Protein AF-A0A813H443-F1 (afdb_monomer)

Sequence (114 aa):
ELGDEVLGQIERVCLGMLTREYAEAYQAYLSLAIGNRLWHVEVPTLMEGGMGGLSGQDRGAMWKQARCAQRLNNVKGKNVMDDDEVRSHVVSLRRLLTVAQVMRPNQDPSKNSG

Structure (mmCIF, N/CA/C/O backbone):
data_AF-A0A813H443-F1
#
_entry.id   AF-A0A813H443-F1
#
loop_
_atom_site.group_PDB
_atom_site.id
_atom_site.type_symbol
_atom_site.label_atom_id
_atom_site.label_alt_id
_atom_site.label_comp_id
_atom_site.label_asym_id
_atom_site.label_entity_id
_atom_site.label_seq_id
_atom_site.pdbx_PDB_ins_code
_atom_site.Cartn_x
_atom_site.Cartn_y
_atom_site.Cartn_z
_atom_site.occupancy
_atom_site.B_iso_or_equiv
_atom_site.auth_seq_id
_atom_site.auth_comp_id
_atom_site.auth_asym_id
_atom_site.auth_atom_id
_atom_site.pdbx_PDB_model_num
ATOM 1 N N . GLU A 1 1 ? 14.259 -10.947 1.666 1.00 62.53 1 GLU A N 1
ATOM 2 C CA . GLU A 1 1 ? 13.846 -10.010 2.732 1.00 62.53 1 GLU A CA 1
ATOM 3 C C . GLU A 1 1 ? 13.078 -8.862 2.087 1.00 62.53 1 GLU A C 1
ATOM 5 O O . GLU A 1 1 ? 13.399 -8.522 0.950 1.00 62.53 1 GLU A O 1
ATOM 10 N N . LEU A 1 2 ? 12.018 -8.350 2.724 1.00 72.06 2 LEU A N 1
ATOM 11 C CA . LEU A 1 2 ? 11.249 -7.222 2.179 1.00 72.06 2 LEU A CA 1
ATOM 12 C C . LEU A 1 2 ? 12.027 -5.918 2.403 1.00 72.06 2 LEU A C 1
ATOM 14 O O . LEU A 1 2 ? 12.633 -5.751 3.455 1.00 72.06 2 LEU A O 1
ATOM 18 N N . GLY A 1 3 ? 12.004 -5.004 1.430 1.00 81.75 3 GLY A N 1
ATOM 19 C CA . GLY A 1 3 ? 12.631 -3.688 1.587 1.00 81.75 3 GLY A CA 1
ATOM 20 C C . GLY A 1 3 ? 11.896 -2.810 2.605 1.00 81.75 3 GLY A C 1
ATOM 21 O O . GLY A 1 3 ? 10.676 -2.916 2.746 1.00 81.75 3 GLY A O 1
ATOM 22 N N . ASP A 1 4 ? 12.626 -1.910 3.266 1.00 86.19 4 ASP A N 1
ATOM 23 C CA . ASP A 1 4 ? 12.105 -1.056 4.346 1.00 86.19 4 ASP A CA 1
ATOM 24 C C . ASP A 1 4 ? 10.885 -0.221 3.933 1.00 86.19 4 ASP A C 1
ATOM 26 O O . ASP A 1 4 ? 9.942 -0.064 4.705 1.00 86.19 4 ASP A O 1
ATOM 30 N N . GLU A 1 5 ? 10.852 0.267 2.689 1.00 84.44 5 GLU A N 1
ATOM 31 C CA . GLU A 1 5 ? 9.705 1.014 2.159 1.00 84.44 5 GLU A CA 1
ATOM 32 C C . GLU A 1 5 ? 8.440 0.146 2.102 1.00 84.44 5 GLU A C 1
ATOM 34 O O . GLU A 1 5 ? 7.361 0.575 2.510 1.00 84.44 5 GLU A O 1
ATOM 39 N N . VAL A 1 6 ? 8.575 -1.100 1.642 1.00 86.31 6 VAL A N 1
ATOM 40 C CA . VAL A 1 6 ? 7.465 -2.053 1.546 1.00 86.31 6 VAL A CA 1
ATOM 41 C C . VAL A 1 6 ? 6.956 -2.417 2.939 1.00 86.31 6 VAL A C 1
ATOM 43 O O . VAL A 1 6 ? 5.746 -2.419 3.169 1.00 86.31 6 VAL A O 1
ATOM 46 N N . LEU A 1 7 ? 7.871 -2.678 3.876 1.00 90.25 7 LEU A N 1
ATOM 47 C CA . LEU A 1 7 ? 7.528 -2.950 5.271 1.00 90.25 7 LEU A CA 1
ATOM 48 C C . LEU A 1 7 ? 6.798 -1.767 5.913 1.00 90.25 7 LEU A C 1
ATOM 50 O O . LEU A 1 7 ? 5.753 -1.971 6.527 1.00 90.25 7 LEU A O 1
ATOM 54 N N . GLY A 1 8 ? 7.276 -0.539 5.698 1.00 91.75 8 GLY A N 1
ATOM 55 C CA . GLY A 1 8 ? 6.629 0.668 6.210 1.00 91.75 8 GLY A CA 1
ATOM 56 C C . GLY A 1 8 ? 5.210 0.871 5.668 1.00 91.75 8 GLY A C 1
ATOM 57 O O . GLY A 1 8 ? 4.319 1.292 6.406 1.00 91.75 8 GLY A O 1
ATOM 58 N N . GLN A 1 9 ? 4.949 0.529 4.400 1.00 91.12 9 GLN A N 1
ATOM 59 C CA . GLN A 1 9 ? 3.583 0.579 3.861 1.00 91.12 9 GLN A CA 1
ATOM 60 C C . GLN A 1 9 ? 2.686 -0.504 4.465 1.00 91.12 9 GLN A C 1
ATOM 62 O O . GLN A 1 9 ? 1.545 -0.218 4.823 1.00 91.12 9 GLN A O 1
ATOM 67 N N . ILE A 1 10 ? 3.189 -1.733 4.622 1.00 93.06 10 ILE A N 1
ATOM 68 C CA . ILE A 1 10 ? 2.434 -2.821 5.264 1.00 93.06 10 ILE A CA 1
ATOM 69 C C . ILE A 1 10 ? 2.084 -2.447 6.709 1.00 93.06 10 ILE A C 1
ATOM 71 O O . ILE A 1 10 ? 0.942 -2.636 7.128 1.00 93.06 10 ILE A O 1
ATOM 75 N N . GLU A 1 11 ? 3.028 -1.871 7.451 1.00 95.19 11 GLU A N 1
ATOM 76 C CA . GLU A 1 11 ? 2.796 -1.375 8.807 1.00 95.19 11 GLU A CA 1
ATOM 77 C C . GLU A 1 11 ? 1.667 -0.338 8.837 1.00 95.19 11 GLU A C 1
ATOM 79 O O . GLU A 1 11 ? 0.729 -0.485 9.620 1.00 95.19 11 GLU A O 1
ATOM 84 N N . ARG A 1 12 ? 1.690 0.658 7.941 1.00 95.00 12 ARG A N 1
ATOM 85 C CA . ARG A 1 12 ? 0.622 1.668 7.838 1.00 95.00 12 ARG A CA 1
ATOM 86 C C . ARG A 1 12 ? -0.740 1.057 7.529 1.00 95.00 12 ARG A C 1
ATOM 88 O O . ARG A 1 12 ? -1.731 1.451 8.140 1.00 95.00 12 ARG A O 1
ATOM 95 N N . VAL A 1 13 ? -0.799 0.072 6.630 1.00 95.62 13 VAL A N 1
ATOM 96 C CA . VAL A 1 13 ? -2.042 -0.657 6.334 1.00 95.62 13 VAL A CA 1
ATOM 97 C C . VAL A 1 13 ? -2.563 -1.349 7.597 1.00 95.62 13 VAL A C 1
ATOM 99 O O . VAL A 1 13 ? -3.733 -1.202 7.949 1.00 95.62 13 VAL A O 1
ATOM 102 N N . CYS A 1 14 ? -1.696 -2.071 8.309 1.00 95.81 14 CYS A N 1
ATOM 103 C CA . CYS A 1 14 ? -2.046 -2.776 9.541 1.00 95.81 14 CYS A CA 1
ATOM 104 C C . CYS A 1 14 ? -2.502 -1.828 10.656 1.00 95.81 14 CYS A C 1
ATOM 106 O O . CYS A 1 14 ? -3.539 -2.072 11.276 1.00 95.81 14 CYS A O 1
ATOM 108 N N . LEU A 1 15 ? -1.772 -0.736 10.889 1.00 96.25 15 LEU A N 1
ATOM 109 C CA . LEU A 1 15 ? -2.121 0.269 11.892 1.00 96.25 15 LEU A CA 1
ATOM 110 C C . LEU A 1 15 ? -3.456 0.942 11.569 1.00 96.25 15 LEU A C 1
ATOM 112 O O . LEU A 1 15 ? -4.313 1.008 12.446 1.00 96.25 15 LEU A O 1
ATOM 116 N N . GLY A 1 16 ? -3.684 1.348 10.317 1.00 94.75 16 GLY A N 1
ATOM 117 C CA . GLY A 1 16 ? -4.956 1.947 9.905 1.00 94.75 16 GLY A CA 1
ATOM 118 C C . GLY A 1 16 ? -6.143 0.985 10.049 1.00 94.75 16 GLY A C 1
ATOM 119 O O . GLY A 1 16 ? -7.219 1.382 10.495 1.00 94.75 16 GLY A O 1
ATOM 120 N N . MET A 1 17 ? -5.954 -0.314 9.780 1.00 94.94 17 MET A N 1
ATOM 121 C CA . MET A 1 17 ? -6.984 -1.326 10.059 1.00 94.94 17 MET A CA 1
ATOM 122 C C . MET A 1 17 ? -7.278 -1.480 11.560 1.00 94.94 17 MET A C 1
ATOM 124 O O . MET A 1 17 ? -8.430 -1.721 11.930 1.00 94.94 17 MET A O 1
ATOM 128 N N . LEU A 1 18 ? -6.265 -1.356 12.427 1.00 95.00 18 LEU A N 1
ATOM 129 C CA . LEU A 1 18 ? -6.420 -1.440 13.885 1.00 95.00 18 LEU A CA 1
ATOM 130 C C . LEU A 1 18 ? -7.141 -0.215 14.460 1.00 95.00 18 LEU A C 1
ATOM 132 O O . LEU A 1 18 ? -8.018 -0.366 15.312 1.00 95.00 18 LEU A O 1
ATOM 136 N N . THR A 1 19 ? -6.804 0.983 13.978 1.00 95.19 19 THR A N 1
ATOM 137 C CA . THR A 1 19 ? -7.413 2.255 14.404 1.00 95.19 19 THR A CA 1
ATOM 138 C C . THR A 1 19 ? -8.748 2.548 13.720 1.00 95.19 19 THR A C 1
ATOM 140 O O . THR A 1 19 ? -9.437 3.488 14.110 1.00 95.19 19 THR A O 1
ATOM 143 N N . ARG A 1 20 ? -9.156 1.706 12.758 1.00 95.25 20 ARG A N 1
ATOM 144 C CA . ARG A 1 20 ? -10.357 1.859 11.915 1.00 95.25 20 ARG A CA 1
ATOM 145 C C . ARG A 1 20 ? -10.288 3.056 10.961 1.00 95.25 20 ARG A C 1
ATOM 147 O O . ARG A 1 20 ? -11.316 3.505 10.461 1.00 95.25 20 ARG A O 1
ATOM 154 N N . GLU A 1 21 ? -9.093 3.556 10.676 1.00 95.38 21 GLU A N 1
ATOM 155 C CA . GLU A 1 21 ? -8.829 4.553 9.634 1.00 95.38 21 GLU A CA 1
ATOM 156 C C . GLU A 1 21 ? -8.677 3.837 8.276 1.00 95.38 21 GLU A C 1
ATOM 158 O O . GLU A 1 21 ? -7.598 3.761 7.684 1.00 95.38 21 GLU A O 1
ATOM 163 N N . TYR A 1 22 ? -9.765 3.230 7.789 1.00 95.56 22 TYR A N 1
ATOM 164 C CA . TYR A 1 22 ? -9.738 2.372 6.599 1.00 95.56 22 TYR A CA 1
ATOM 165 C C . TYR A 1 22 ? -9.414 3.129 5.310 1.00 95.56 22 TYR A C 1
ATOM 167 O O . TYR A 1 22 ? -8.784 2.562 4.419 1.00 95.56 22 TYR A O 1
ATOM 175 N N . ALA A 1 23 ? -9.811 4.398 5.206 1.00 94.12 23 ALA A N 1
ATOM 176 C CA . ALA A 1 23 ? -9.450 5.259 4.085 1.00 94.12 23 ALA A CA 1
ATOM 177 C C . ALA A 1 23 ? -7.925 5.446 3.993 1.00 94.12 23 ALA A C 1
ATOM 179 O O . ALA A 1 23 ? -7.349 5.289 2.916 1.00 94.12 23 ALA A O 1
ATOM 180 N N . GLU A 1 24 ? -7.257 5.699 5.121 1.00 93.75 24 GLU A N 1
ATOM 181 C CA . GLU A 1 24 ? -5.798 5.831 5.186 1.00 93.75 24 GLU A CA 1
ATOM 182 C C . GLU A 1 24 ? -5.101 4.494 4.907 1.00 93.75 24 GLU A C 1
ATOM 184 O O . GLU A 1 24 ? -4.190 4.426 4.079 1.00 93.75 24 GLU A O 1
ATOM 189 N N . ALA A 1 25 ? -5.586 3.407 5.515 1.00 95.06 25 ALA A N 1
ATOM 190 C CA . ALA A 1 25 ? -5.079 2.064 5.245 1.00 95.06 25 ALA A CA 1
ATOM 191 C C . ALA A 1 25 ? -5.203 1.698 3.755 1.00 95.06 25 ALA A C 1
ATOM 193 O O . ALA A 1 25 ? -4.305 1.083 3.179 1.00 95.06 25 ALA A O 1
ATOM 194 N N . TYR A 1 26 ? -6.289 2.111 3.099 1.00 93.94 26 TYR A N 1
ATOM 195 C CA . TYR A 1 26 ? -6.475 1.892 1.670 1.00 93.94 26 TYR A CA 1
ATOM 196 C C . TYR A 1 26 ? -5.519 2.738 0.815 1.00 93.94 26 TYR A C 1
ATOM 198 O O . TYR A 1 26 ? -4.980 2.229 -0.165 1.00 93.94 26 TYR A O 1
ATOM 206 N N . GLN A 1 27 ? -5.238 3.986 1.198 1.00 92.06 27 GLN A N 1
ATOM 207 C CA . GLN A 1 27 ? -4.233 4.818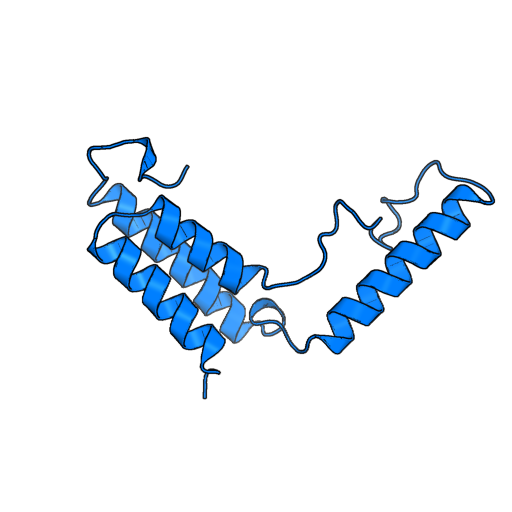 0.520 1.00 92.06 27 GLN A CA 1
ATOM 208 C C . GLN A 1 27 ? -2.816 4.237 0.638 1.00 92.0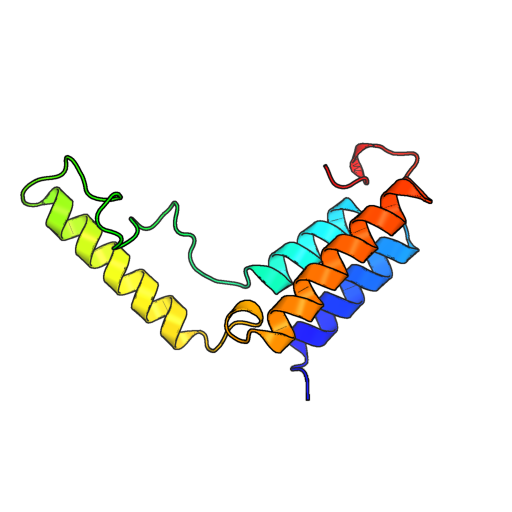6 27 GLN A C 1
ATOM 210 O O . GLN A 1 27 ? -2.076 4.204 -0.349 1.00 92.06 27 GLN A O 1
ATOM 215 N N . ALA A 1 28 ? -2.447 3.714 1.811 1.00 92.19 28 ALA A N 1
ATOM 216 C CA . ALA A 1 28 ? -1.181 3.005 1.997 1.00 92.19 28 ALA A CA 1
ATOM 217 C C . ALA A 1 28 ? -1.121 1.729 1.136 1.00 92.19 28 ALA A C 1
ATOM 219 O O . ALA A 1 28 ? -0.124 1.477 0.460 1.00 92.19 28 ALA A O 1
ATOM 220 N N . TYR A 1 29 ? -2.223 0.971 1.067 1.00 93.06 29 TYR A N 1
ATOM 221 C CA . TYR A 1 29 ? -2.339 -0.188 0.179 1.00 93.06 29 TYR A CA 1
ATOM 222 C C . TYR A 1 29 ? -2.167 0.189 -1.302 1.00 93.06 29 TYR A C 1
ATOM 224 O O . TYR A 1 29 ? -1.433 -0.485 -2.023 1.00 93.06 29 TYR A O 1
ATOM 232 N N . LEU A 1 30 ? -2.810 1.264 -1.769 1.00 89.94 30 LEU A N 1
ATOM 233 C CA . LEU A 1 30 ? -2.654 1.742 -3.146 1.00 89.94 30 LEU A CA 1
ATOM 234 C C . LEU A 1 30 ? -1.216 2.176 -3.427 1.00 89.94 30 LEU A C 1
ATOM 236 O O . LEU A 1 30 ? -0.675 1.845 -4.480 1.00 89.94 30 LEU A O 1
ATOM 240 N N . SER A 1 31 ? -0.582 2.856 -2.472 1.00 88.25 31 SER A N 1
ATOM 241 C CA . SER A 1 31 ? 0.827 3.243 -2.568 1.00 88.25 31 SER A CA 1
ATOM 242 C C . SER A 1 31 ? 1.739 2.019 -2.668 1.00 88.25 31 SER A C 1
ATOM 244 O O . SER A 1 31 ? 2.680 2.031 -3.451 1.00 88.25 31 SER A O 1
ATOM 246 N N . LEU A 1 32 ? 1.434 0.935 -1.950 1.00 87.88 32 LEU A N 1
ATOM 247 C CA . LEU A 1 32 ? 2.158 -0.333 -2.051 1.00 87.88 32 LEU A CA 1
ATOM 248 C C . LEU A 1 32 ? 1.936 -1.032 -3.404 1.00 87.88 32 LEU A C 1
ATOM 250 O O . LEU A 1 32 ? 2.890 -1.488 -4.030 1.00 87.88 32 LEU A O 1
ATOM 254 N N . ALA A 1 33 ? 0.682 -1.136 -3.848 1.00 85.38 33 ALA A N 1
ATOM 255 C CA . ALA A 1 33 ? 0.312 -1.883 -5.049 1.00 85.38 33 ALA A CA 1
ATOM 256 C C . ALA A 1 33 ? 0.728 -1.162 -6.341 1.00 85.38 33 ALA A C 1
ATOM 258 O O . ALA A 1 33 ? 1.214 -1.775 -7.286 1.00 85.38 33 ALA A O 1
ATOM 259 N N . ILE A 1 34 ? 0.541 0.153 -6.405 1.00 80.56 34 ILE A N 1
ATOM 260 C CA . ILE A 1 34 ? 0.852 0.950 -7.598 1.00 80.56 34 ILE A CA 1
ATOM 261 C C . ILE A 1 34 ? 2.296 1.454 -7.533 1.00 80.56 34 ILE A C 1
ATOM 263 O O . ILE A 1 34 ? 2.993 1.500 -8.554 1.00 80.56 34 ILE A O 1
ATOM 267 N N . GLY A 1 35 ? 2.780 1.783 -6.334 1.00 75.06 35 GLY A N 1
ATOM 268 C CA . GLY A 1 35 ? 4.057 2.460 -6.152 1.00 75.06 35 GLY A CA 1
ATOM 269 C C . GLY A 1 35 ? 4.051 3.851 -6.780 1.00 75.06 35 GLY A C 1
ATOM 270 O O . GLY A 1 35 ? 3.012 4.449 -7.054 1.00 75.06 35 GLY A O 1
ATOM 271 N N . ASN A 1 36 ? 5.246 4.349 -7.087 1.00 65.94 36 ASN A N 1
ATOM 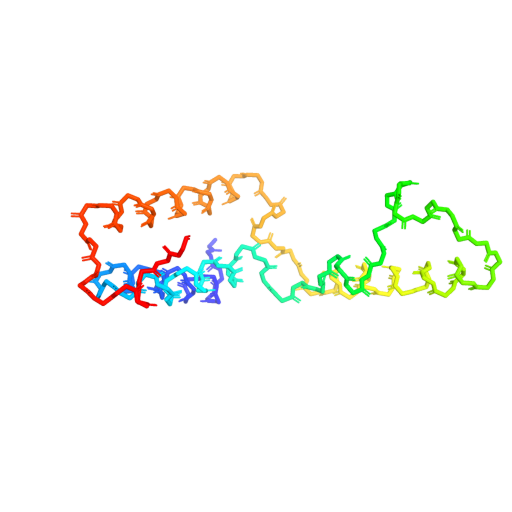272 C CA . ASN A 1 36 ? 5.448 5.627 -7.771 1.00 65.94 36 ASN A CA 1
ATOM 273 C C . ASN A 1 36 ? 5.519 5.472 -9.309 1.00 65.94 36 ASN A C 1
ATOM 275 O O . ASN A 1 36 ? 6.319 6.140 -9.985 1.00 65.94 36 ASN A O 1
ATOM 279 N N . ARG A 1 37 ? 4.754 4.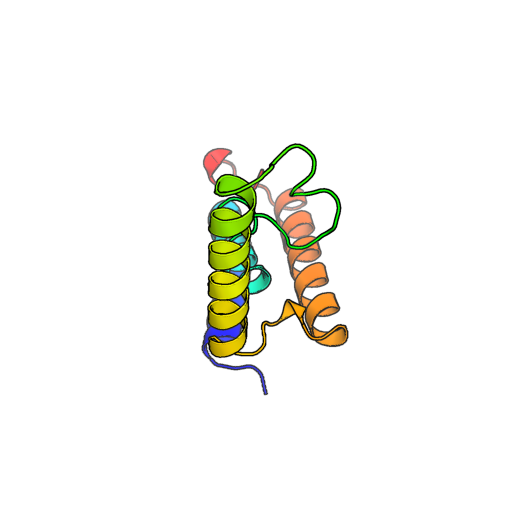517 -9.860 1.00 67.06 37 ARG A N 1
ATOM 280 C CA . ARG A 1 37 ? 4.665 4.285 -11.308 1.00 67.06 37 ARG A CA 1
ATOM 281 C C . ARG A 1 37 ? 3.885 5.422 -11.957 1.00 67.06 37 ARG A C 1
ATOM 283 O O . ARG A 1 37 ? 2.816 5.797 -11.490 1.00 67.06 37 ARG A O 1
ATOM 290 N N . LEU A 1 38 ? 4.419 5.946 -13.059 1.00 64.94 38 LEU A N 1
ATOM 291 C CA . LEU A 1 38 ? 3.680 6.875 -13.911 1.00 64.94 38 LEU A CA 1
ATOM 292 C C . LEU A 1 38 ? 2.450 6.149 -14.465 1.00 64.94 38 LEU A C 1
ATOM 294 O O . LEU A 1 38 ? 2.582 5.059 -15.032 1.00 64.94 38 LEU A O 1
ATOM 298 N N . TRP A 1 39 ? 1.274 6.739 -14.246 1.00 58.91 39 TRP A N 1
ATOM 299 C CA . TRP A 1 39 ? -0.020 6.158 -14.593 1.00 58.91 39 TRP A CA 1
ATOM 300 C C . TRP A 1 39 ? -0.206 6.021 -16.108 1.00 58.91 39 TRP A C 1
ATOM 302 O O . TRP A 1 39 ? 0.226 6.861 -16.893 1.00 58.91 39 TRP A O 1
ATOM 312 N N . HIS A 1 40 ? -0.967 5.000 -16.506 1.00 49.25 40 HIS A N 1
ATOM 313 C CA . HIS A 1 40 ? -1.423 4.779 -17.884 1.00 49.25 40 HIS A CA 1
ATOM 314 C C . HIS A 1 40 ? -2.395 5.855 -18.413 1.00 49.25 40 HIS A C 1
ATOM 316 O O . HIS A 1 40 ? -2.677 5.880 -19.603 1.00 49.25 40 HIS A O 1
ATOM 322 N N . VAL A 1 41 ? -2.941 6.725 -17.556 1.00 47.03 41 VAL A N 1
ATOM 323 C CA . VAL A 1 41 ? -3.884 7.781 -17.978 1.00 47.03 41 VAL A CA 1
ATOM 324 C C . VAL A 1 41 ? -3.150 8.987 -18.573 1.00 47.03 41 VAL A C 1
ATOM 326 O O . VAL A 1 41 ? -3.619 9.576 -19.539 1.00 47.03 41 VAL A O 1
ATOM 329 N N . GLU A 1 42 ? -1.965 9.318 -18.056 1.00 47.25 42 GLU A N 1
ATOM 330 C CA . GLU A 1 42 ? -1.116 10.400 -18.589 1.00 47.25 42 GLU A CA 1
ATOM 331 C C . GLU A 1 42 ? -0.258 9.939 -19.778 1.00 47.25 42 GLU A C 1
ATOM 333 O O . GLU A 1 42 ? 0.447 10.727 -20.408 1.00 47.25 42 GLU A O 1
ATOM 338 N N . VAL A 1 43 ? -0.290 8.637 -20.069 1.00 50.50 43 VAL A N 1
ATOM 339 C CA . VAL A 1 43 ? 0.625 7.970 -20.982 1.00 50.50 43 VAL A CA 1
ATOM 340 C C . VAL A 1 43 ? -0.157 6.947 -21.807 1.00 50.50 43 VAL A C 1
ATOM 342 O O . VAL A 1 43 ? -0.467 5.873 -21.290 1.00 50.50 43 VAL A O 1
ATOM 345 N N . PRO A 1 44 ? -0.422 7.216 -23.096 1.00 53.56 44 PRO A N 1
ATOM 346 C CA . PRO A 1 44 ? -1.089 6.271 -23.984 1.00 53.56 44 PRO A CA 1
ATOM 347 C C . PRO A 1 44 ? -0.404 4.908 -23.911 1.00 53.56 44 PRO A C 1
ATOM 349 O O . PRO A 1 44 ? 0.804 4.787 -24.139 1.00 53.56 44 PRO A O 1
ATOM 352 N N . THR A 1 45 ? -1.157 3.872 -23.547 1.00 54.12 45 THR A N 1
ATOM 353 C CA . THR A 1 45 ? -0.632 2.510 -23.522 1.00 54.12 45 THR A CA 1
ATOM 354 C C . THR A 1 45 ? -0.203 2.123 -24.933 1.00 54.12 45 THR A C 1
ATOM 356 O O . THR A 1 45 ? -0.941 2.296 -25.898 1.00 54.12 45 THR A O 1
ATOM 359 N N . LEU A 1 46 ? 0.996 1.550 -25.064 1.00 53.75 46 LEU A N 1
ATOM 360 C CA . LEU A 1 46 ? 1.490 0.977 -26.325 1.00 53.75 46 LEU A CA 1
ATOM 361 C C . LEU A 1 46 ? 0.668 -0.242 -26.795 1.00 53.75 46 LEU A C 1
ATOM 363 O O . LEU A 1 46 ? 1.017 -0.851 -27.802 1.00 53.75 46 LEU A O 1
ATOM 367 N N . MET A 1 47 ? -0.395 -0.621 -26.074 1.00 49.97 47 MET A N 1
ATOM 368 C CA . MET A 1 47 ? -1.334 -1.638 -26.528 1.00 49.97 47 MET A CA 1
ATOM 369 C C . MET A 1 47 ? -2.079 -1.125 -27.761 1.00 49.97 47 MET A C 1
ATOM 371 O O . MET A 1 47 ? -2.548 0.011 -27.786 1.00 49.97 47 MET A O 1
ATOM 375 N N . GLU A 1 48 ? -2.215 -1.989 -28.765 1.00 47.06 48 GLU A N 1
ATOM 376 C CA . GLU A 1 48 ? -2.791 -1.713 -30.091 1.00 47.06 48 GLU A CA 1
ATOM 377 C C . GLU A 1 48 ? -4.150 -0.985 -30.096 1.00 47.06 48 GLU A C 1
ATOM 379 O O . GLU A 1 48 ? -4.499 -0.377 -31.105 1.00 47.06 48 GLU A O 1
ATOM 384 N N . GLY A 1 49 ? -4.895 -0.974 -28.985 1.00 52.84 49 GLY A N 1
ATOM 385 C CA . GLY A 1 49 ? -6.167 -0.255 -28.852 1.00 52.84 49 GLY A CA 1
ATOM 386 C C . GLY A 1 49 ? -6.079 1.209 -28.391 1.00 52.84 49 GLY A C 1
ATOM 387 O O . GLY A 1 49 ? -7.013 1.963 -28.641 1.00 52.84 49 GLY A O 1
ATOM 388 N N . GLY A 1 50 ? -4.988 1.646 -27.747 1.00 53.06 50 GLY A N 1
ATOM 389 C CA . GLY A 1 50 ? -4.898 2.978 -27.114 1.00 53.06 50 GLY A CA 1
ATOM 390 C C . GLY A 1 50 ? -4.559 4.132 -28.067 1.00 53.06 50 GLY A C 1
ATOM 391 O O . GLY A 1 50 ? -4.740 5.296 -27.730 1.00 53.06 50 GLY A O 1
ATOM 392 N N . MET A 1 51 ? -4.072 3.807 -29.266 1.00 59.22 51 MET A N 1
ATOM 393 C CA . MET A 1 51 ? -3.660 4.766 -30.306 1.00 59.22 51 MET A CA 1
ATOM 394 C C . MET A 1 51 ? -4.554 4.690 -31.554 1.00 59.22 51 MET A C 1
ATOM 396 O O . MET A 1 51 ? -4.222 5.248 -32.605 1.00 59.22 51 MET A O 1
ATOM 400 N N . GLY A 1 52 ? -5.672 3.962 -31.455 1.00 56.91 52 GLY A N 1
ATOM 401 C CA . GLY A 1 52 ? -6.670 3.869 -32.512 1.00 56.91 52 GLY A CA 1
ATOM 402 C C . GLY A 1 52 ? -7.305 5.236 -32.761 1.00 56.91 52 GLY A C 1
ATOM 403 O O . GLY A 1 52 ? -7.909 5.808 -31.862 1.00 56.91 52 GLY A O 1
ATOM 404 N N . GLY A 1 53 ? -7.147 5.771 -33.974 1.00 62.66 53 GLY A N 1
ATOM 405 C CA . GLY A 1 53 ? -7.724 7.058 -34.389 1.00 62.66 53 GLY A CA 1
ATOM 406 C C . GLY A 1 53 ? -6.734 8.221 -34.510 1.00 62.66 53 GLY A C 1
ATOM 407 O O . GLY A 1 53 ? -7.091 9.252 -35.071 1.00 62.66 53 GLY A O 1
ATOM 408 N N . LEU A 1 54 ? -5.483 8.061 -34.065 1.00 64.88 54 LEU A N 1
ATOM 409 C CA . LEU A 1 54 ? -4.447 9.094 -34.190 1.00 64.88 54 LEU A CA 1
ATOM 410 C C . LEU A 1 54 ? -3.558 8.849 -35.412 1.00 64.88 54 LEU A C 1
ATOM 412 O O . LEU A 1 54 ? -3.107 7.726 -35.663 1.00 64.88 54 LEU A O 1
ATOM 416 N N . SER A 1 55 ? -3.261 9.915 -36.156 1.00 68.81 55 SER A N 1
ATOM 417 C CA . SER A 1 55 ? -2.422 9.871 -37.358 1.00 68.81 55 SER A CA 1
ATOM 418 C C . SER A 1 55 ? -1.287 10.901 -37.288 1.00 68.81 55 SER A C 1
ATOM 420 O O . SER A 1 55 ? -1.343 11.856 -36.517 1.00 68.81 55 SER A O 1
ATOM 422 N N . GLY A 1 56 ? -0.217 10.683 -38.056 1.00 72.75 56 GLY A N 1
ATOM 423 C CA . GLY A 1 56 ? 0.856 11.667 -38.225 1.00 72.75 56 GLY A CA 1
ATOM 424 C C . GLY A 1 56 ? 1.579 12.077 -36.933 1.00 72.75 56 GLY A C 1
ATOM 425 O O . GLY A 1 56 ? 2.062 11.232 -36.174 1.00 72.75 56 GLY A O 1
ATOM 426 N N . GLN A 1 57 ? 1.710 13.391 -36.725 1.00 69.69 57 GLN A N 1
ATOM 427 C CA . GLN A 1 57 ? 2.500 13.981 -35.638 1.00 69.69 57 GLN A CA 1
ATOM 428 C C . GLN A 1 57 ? 1.956 13.636 -34.246 1.00 69.69 57 GLN A C 1
ATOM 430 O O . GLN A 1 57 ? 2.756 13.370 -33.348 1.00 69.69 57 GLN A O 1
ATOM 435 N N . ASP A 1 58 ? 0.636 13.539 -34.088 1.00 70.44 58 ASP A N 1
ATOM 436 C CA . ASP A 1 58 ? -0.002 13.256 -32.796 1.00 70.44 58 ASP A CA 1
A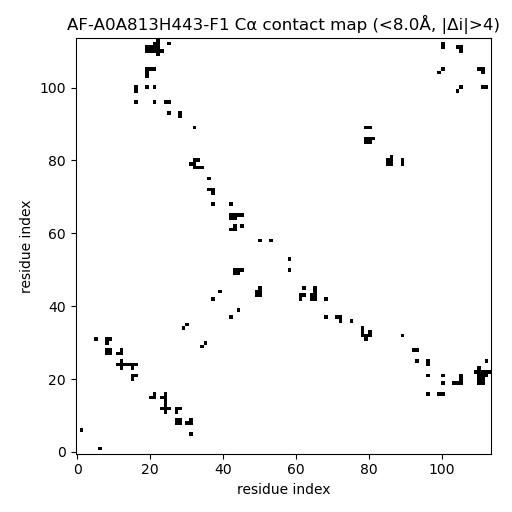TOM 437 C C . ASP A 1 58 ? 0.311 11.838 -32.316 1.00 70.44 58 ASP A C 1
ATOM 439 O O . ASP A 1 58 ? 0.709 11.623 -31.168 1.00 70.44 58 ASP A O 1
ATOM 443 N N . ARG A 1 59 ? 0.273 10.867 -33.239 1.00 72.06 59 ARG A N 1
ATOM 444 C CA . ARG A 1 59 ? 0.722 9.494 -32.972 1.00 72.06 59 ARG A CA 1
ATOM 445 C C . ARG A 1 59 ? 2.212 9.462 -32.613 1.00 72.06 59 ARG A C 1
ATOM 447 O O . ARG A 1 59 ? 2.620 8.732 -31.714 1.00 72.06 59 ARG A O 1
ATOM 454 N N . GLY A 1 60 ? 3.039 10.264 -33.285 1.00 70.94 60 GLY A N 1
ATOM 455 C CA . GLY A 1 60 ? 4.472 10.360 -32.996 1.00 70.94 60 GLY A CA 1
ATOM 456 C C . GLY A 1 60 ? 4.784 10.952 -31.615 1.00 70.94 60 GLY A C 1
ATOM 457 O O . GLY A 1 60 ? 5.671 10.452 -30.919 1.00 70.94 60 GLY A O 1
ATOM 458 N N . ALA A 1 61 ? 4.062 11.997 -31.206 1.00 71.88 61 ALA A N 1
ATOM 459 C CA . ALA A 1 61 ? 4.214 12.637 -29.901 1.00 71.88 61 ALA A CA 1
ATOM 460 C C . ALA A 1 61 ? 3.790 11.698 -28.762 1.00 71.88 61 ALA A C 1
ATOM 462 O O . ALA A 1 61 ? 4.562 11.478 -27.824 1.00 71.88 61 ALA A O 1
ATOM 463 N N . MET A 1 62 ? 2.629 11.056 -28.903 1.00 72.12 62 MET A N 1
ATOM 464 C CA . MET A 1 62 ? 2.132 10.076 -27.939 1.00 72.12 62 MET A CA 1
ATOM 465 C C . MET A 1 62 ? 3.049 8.856 -27.809 1.00 72.12 62 MET A C 1
ATOM 467 O O . MET A 1 62 ? 3.342 8.412 -26.699 1.00 72.12 62 MET A O 1
ATOM 471 N N . TRP A 1 63 ? 3.595 8.350 -28.919 1.00 72.50 63 TRP A N 1
ATOM 472 C CA . TRP A 1 63 ? 4.542 7.232 -28.877 1.00 72.50 63 TRP A CA 1
ATOM 473 C C . TRP A 1 63 ? 5.827 7.577 -28.107 1.00 72.50 63 TRP A C 1
ATOM 475 O O . TRP A 1 63 ? 6.352 6.753 -27.353 1.00 72.50 63 TRP A O 1
ATOM 485 N N . LYS A 1 64 ? 6.330 8.811 -28.248 1.00 74.88 64 LYS A N 1
ATOM 486 C CA . LYS A 1 64 ? 7.498 9.291 -27.490 1.00 74.88 64 LYS A CA 1
ATOM 487 C C . LYS A 1 64 ? 7.203 9.391 -25.993 1.00 74.88 64 LYS A C 1
ATOM 489 O O . LYS A 1 64 ? 8.044 8.972 -25.197 1.00 74.88 64 LYS A O 1
ATOM 494 N N . GLN A 1 65 ? 6.029 9.897 -25.616 1.00 74.50 65 GLN A N 1
ATOM 495 C CA . GLN A 1 65 ? 5.590 9.966 -24.217 1.00 74.50 65 GLN A CA 1
ATOM 496 C C . GLN A 1 65 ? 5.484 8.566 -23.602 1.00 74.50 65 GLN A C 1
ATOM 498 O O . GLN A 1 65 ? 6.078 8.313 -22.553 1.00 74.50 65 GLN A O 1
ATOM 503 N N . ALA A 1 66 ? 4.851 7.626 -24.311 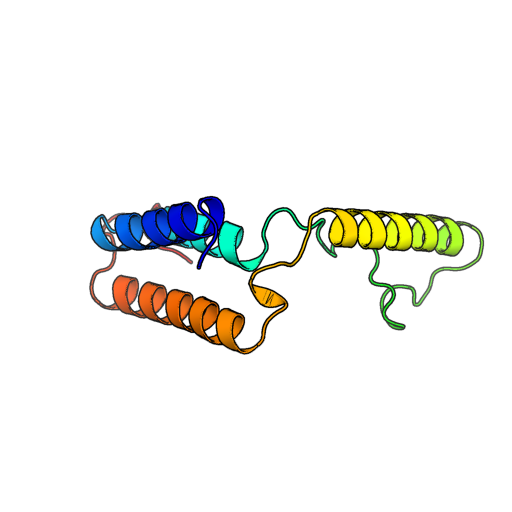1.00 72.62 66 ALA A N 1
ATOM 504 C CA . ALA A 1 66 ? 4.736 6.229 -23.898 1.00 72.62 66 ALA A CA 1
ATOM 505 C C . ALA A 1 66 ? 6.089 5.560 -23.657 1.00 72.62 66 ALA A C 1
ATOM 507 O O . ALA A 1 66 ? 6.325 4.936 -22.620 1.00 72.62 66 ALA A O 1
ATOM 508 N N . ARG A 1 67 ? 7.030 5.760 -24.582 1.00 74.62 67 ARG A N 1
ATOM 509 C CA . ARG A 1 67 ? 8.382 5.211 -24.465 1.00 74.62 67 ARG A CA 1
ATOM 510 C C . ARG A 1 67 ? 9.186 5.856 -23.333 1.00 74.62 67 ARG A C 1
ATOM 512 O O . ARG A 1 67 ? 9.995 5.176 -22.704 1.00 74.62 67 ARG A O 1
ATOM 519 N N . CYS A 1 68 ? 8.981 7.147 -23.070 1.00 74.44 68 CYS A N 1
ATOM 520 C CA . CYS A 1 68 ? 9.610 7.850 -21.953 1.00 74.44 68 CYS A CA 1
ATOM 521 C C . CYS A 1 68 ? 9.115 7.299 -20.610 1.00 74.44 68 CYS A C 1
ATOM 523 O O . CYS A 1 68 ? 9.923 6.899 -19.777 1.00 74.44 68 CYS A O 1
ATOM 525 N N . ALA A 1 69 ? 7.800 7.178 -20.441 1.00 72.38 69 ALA A N 1
ATOM 526 C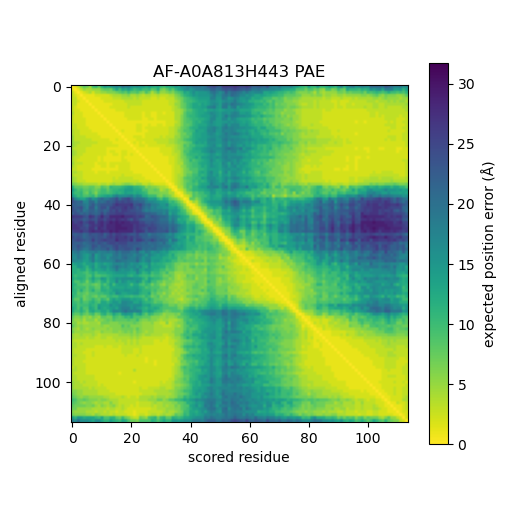 CA . ALA A 1 69 ? 7.199 6.625 -19.234 1.00 72.38 69 ALA A CA 1
ATOM 527 C C . ALA A 1 69 ? 7.600 5.165 -18.990 1.00 72.38 69 ALA A C 1
ATOM 529 O O . ALA A 1 69 ? 7.943 4.807 -17.867 1.00 72.38 69 ALA A O 1
ATOM 530 N N . GLN A 1 70 ? 7.648 4.334 -20.040 1.00 72.25 70 GLN A N 1
ATOM 531 C CA . GLN A 1 70 ? 8.142 2.959 -19.932 1.00 72.25 70 GLN A CA 1
ATOM 532 C C . GLN A 1 70 ? 9.598 2.922 -19.447 1.00 72.25 70 GLN A C 1
ATOM 534 O O . GLN A 1 70 ? 9.933 2.144 -18.557 1.00 72.25 70 GLN A O 1
ATOM 539 N N . ARG A 1 71 ? 10.467 3.787 -19.988 1.00 74.94 71 ARG A N 1
ATOM 540 C CA . ARG A 1 71 ? 11.857 3.904 -19.518 1.00 74.94 71 ARG A CA 1
ATOM 541 C C . ARG A 1 71 ? 11.924 4.351 -18.062 1.00 74.94 71 ARG A C 1
ATOM 543 O O . ARG A 1 71 ? 12.641 3.730 -17.289 1.00 74.94 71 ARG A O 1
ATOM 550 N N . LEU A 1 72 ? 11.176 5.384 -17.683 1.00 72.75 72 LEU A N 1
ATOM 551 C CA . LEU A 1 72 ? 11.156 5.900 -16.313 1.00 72.75 72 LEU A CA 1
ATOM 552 C C . LEU A 1 72 ? 10.662 4.843 -15.318 1.00 72.75 72 LEU A C 1
ATOM 554 O O . LEU A 1 72 ? 11.280 4.656 -14.274 1.00 72.75 72 LEU A O 1
ATOM 558 N N . ASN A 1 73 ? 9.608 4.103 -15.662 1.00 74.06 73 ASN A N 1
ATOM 559 C CA . ASN A 1 73 ? 9.089 3.021 -14.828 1.00 74.06 73 ASN A CA 1
ATOM 560 C C . ASN A 1 73 ? 10.078 1.846 -14.721 1.00 74.06 73 ASN A C 1
ATOM 562 O O . ASN A 1 73 ? 10.200 1.276 -13.643 1.00 74.06 73 ASN A O 1
ATOM 566 N N . ASN A 1 74 ? 10.830 1.529 -15.781 1.00 71.50 74 ASN A N 1
ATOM 567 C CA . ASN A 1 74 ? 11.870 0.493 -15.737 1.00 71.50 74 ASN A CA 1
ATOM 568 C C . ASN A 1 74 ? 13.097 0.906 -14.903 1.00 71.50 74 ASN A C 1
ATOM 570 O O . ASN A 1 74 ? 13.735 0.054 -14.292 1.00 71.50 74 ASN A O 1
ATOM 574 N N . VAL A 1 75 ? 13.442 2.200 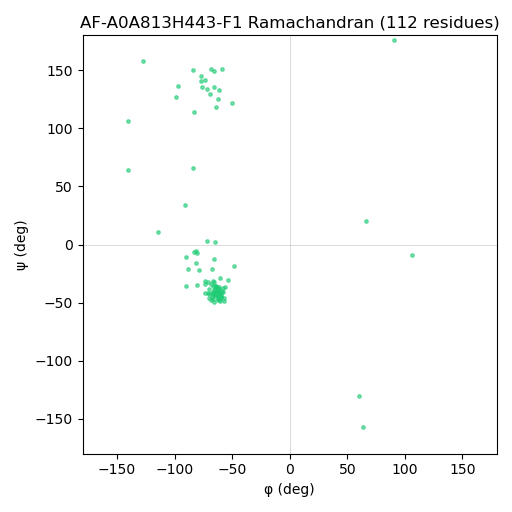-14.872 1.00 71.38 75 VAL A N 1
ATOM 575 C CA . VAL A 1 75 ? 14.567 2.725 -14.072 1.00 71.38 75 VAL A CA 1
ATOM 576 C C . VAL A 1 75 ? 14.236 2.754 -12.577 1.00 71.38 75 VAL A C 1
ATOM 578 O O . VAL A 1 75 ? 15.126 2.560 -11.756 1.00 71.38 75 VAL A O 1
ATOM 581 N N . LYS A 1 76 ? 12.964 2.950 -12.210 1.00 66.31 76 LYS A N 1
ATOM 582 C CA . LYS A 1 76 ? 12.508 3.016 -10.809 1.00 66.31 76 LYS A CA 1
ATOM 583 C C . LYS A 1 76 ? 12.507 1.665 -10.063 1.00 66.31 76 LYS A C 1
ATOM 585 O O . LYS A 1 76 ? 12.134 1.634 -8.896 1.00 66.31 76 LYS A O 1
ATOM 590 N N . GLY A 1 77 ? 12.962 0.578 -10.689 1.00 66.06 77 GLY A N 1
ATOM 591 C CA . GLY A 1 77 ? 13.108 -0.736 -10.056 1.00 66.06 77 GLY A CA 1
ATOM 592 C C . GLY A 1 77 ? 11.873 -1.638 -10.171 1.00 66.06 77 GLY A C 1
ATOM 593 O O . GLY A 1 77 ? 10.842 -1.258 -10.728 1.00 66.06 77 GLY A O 1
ATOM 594 N N . LYS A 1 78 ? 12.008 -2.876 -9.674 1.00 67.75 78 LYS A N 1
ATOM 595 C CA . LYS A 1 78 ? 10.935 -3.883 -9.678 1.00 67.75 78 LYS A CA 1
ATOM 596 C C . LYS A 1 78 ? 9.829 -3.476 -8.706 1.00 67.75 78 LYS A C 1
ATOM 598 O O . LYS A 1 78 ? 10.103 -3.185 -7.546 1.00 67.75 78 LYS A O 1
ATOM 603 N N . ASN A 1 79 ? 8.586 -3.482 -9.173 1.00 76.06 79 ASN A N 1
ATOM 604 C CA . ASN A 1 79 ? 7.417 -3.270 -8.328 1.00 76.06 79 ASN A CA 1
ATOM 605 C C . ASN A 1 79 ? 7.012 -4.595 -7.670 1.00 76.06 79 ASN A C 1
ATOM 607 O O . ASN A 1 79 ? 7.186 -5.667 -8.245 1.00 76.06 79 ASN A O 1
ATOM 611 N N . VAL A 1 80 ? 6.421 -4.506 -6.482 1.00 74.75 80 VAL A N 1
ATOM 612 C CA . VAL A 1 80 ? 5.858 -5.628 -5.715 1.00 74.75 80 VAL A CA 1
ATOM 613 C C . VAL A 1 80 ? 4.857 -6.455 -6.545 1.00 74.75 80 VAL A C 1
ATOM 615 O O . VAL A 1 80 ? 4.754 -7.664 -6.379 1.00 74.75 80 VAL A O 1
ATOM 618 N N . MET A 1 81 ? 4.163 -5.819 -7.489 1.00 78.81 81 MET A N 1
ATOM 619 C CA . MET A 1 81 ? 3.215 -6.444 -8.411 1.00 78.81 81 MET A CA 1
ATOM 620 C C . MET A 1 81 ? 3.869 -7.133 -9.618 1.00 78.81 81 MET A C 1
ATOM 622 O O . MET A 1 81 ? 3.149 -7.776 -10.380 1.00 78.81 81 MET A O 1
ATOM 626 N N . ASP A 1 82 ? 5.181 -7.010 -9.837 1.00 77.19 82 ASP A N 1
ATOM 627 C CA . ASP A 1 82 ? 5.869 -7.687 -10.949 1.00 77.19 82 ASP A CA 1
ATOM 628 C C . ASP A 1 82 ? 6.139 -9.169 -10.647 1.00 77.19 82 ASP A C 1
ATOM 630 O O . ASP A 1 82 ? 6.297 -9.958 -11.574 1.00 77.19 82 ASP A O 1
ATOM 634 N N . ASP A 1 83 ? 6.162 -9.548 -9.368 1.00 82.06 83 ASP A N 1
ATOM 635 C CA . ASP A 1 83 ? 6.344 -10.923 -8.903 1.00 82.06 83 ASP A CA 1
ATOM 636 C C . ASP A 1 83 ? 4.983 -11.548 -8.557 1.00 82.06 83 ASP A C 1
ATOM 638 O O . ASP A 1 83 ? 4.200 -10.972 -7.801 1.00 82.06 83 ASP A O 1
ATOM 642 N N . ASP A 1 84 ? 4.678 -12.713 -9.130 1.00 80.75 84 ASP A N 1
ATOM 643 C CA . ASP A 1 84 ? 3.379 -13.380 -8.985 1.00 80.75 84 ASP A CA 1
ATOM 644 C C . ASP A 1 84 ? 3.091 -13.830 -7.545 1.00 80.75 84 ASP A C 1
ATOM 646 O O . ASP A 1 84 ? 1.952 -13.709 -7.075 1.00 80.75 84 ASP A O 1
ATOM 650 N N . GLU A 1 85 ? 4.108 -14.316 -6.831 1.00 84.94 85 GLU A N 1
ATOM 651 C CA . GLU A 1 85 ? 3.969 -14.790 -5.453 1.00 84.94 85 GLU A CA 1
ATOM 652 C C . GLU A 1 85 ? 3.712 -13.601 -4.522 1.00 84.94 85 GLU A C 1
ATOM 654 O O . GLU A 1 85 ? 2.751 -13.584 -3.744 1.00 84.94 85 GLU A O 1
ATOM 659 N N . VAL A 1 86 ? 4.495 -12.535 -4.689 1.00 85.31 86 VAL A N 1
ATOM 660 C CA . VAL A 1 86 ? 4.348 -11.306 -3.904 1.00 85.31 86 VAL A CA 1
ATOM 661 C C . VAL A 1 86 ? 3.021 -10.604 -4.212 1.00 85.31 86 VAL A C 1
ATOM 663 O O . VAL A 1 86 ? 2.326 -10.152 -3.295 1.00 85.31 86 VAL A O 1
ATOM 666 N N . ARG A 1 87 ? 2.591 -10.583 -5.479 1.00 86.12 87 ARG A N 1
ATOM 667 C CA . ARG A 1 87 ? 1.287 -10.043 -5.889 1.00 86.12 87 ARG A CA 1
ATOM 668 C C . ARG A 1 87 ? 0.133 -10.746 -5.178 1.00 86.12 87 ARG A C 1
ATOM 670 O O . ARG A 1 87 ? -0.808 -10.081 -4.744 1.00 86.12 87 ARG A O 1
ATOM 677 N N . SER A 1 88 ? 0.200 -12.069 -5.022 1.00 89.50 88 SER A N 1
ATOM 678 C CA . SER A 1 88 ? -0.816 -12.840 -4.293 1.00 89.50 88 SER A CA 1
ATOM 679 C C . SER A 1 88 ? -0.961 -12.371 -2.839 1.00 89.50 88 SER A C 1
ATOM 681 O O . SER A 1 88 ? -2.080 -12.208 -2.332 1.00 89.50 88 SER A O 1
ATOM 683 N N . HIS A 1 89 ? 0.157 -12.061 -2.177 1.00 90.88 89 HIS A N 1
ATOM 684 C CA . HIS A 1 89 ? 0.152 -11.509 -0.822 1.00 90.88 89 HIS A CA 1
ATOM 685 C C . HIS A 1 89 ? -0.446 -10.099 -0.761 1.00 90.88 89 HIS A C 1
ATOM 687 O O . HIS A 1 89 ? -1.278 -9.832 0.108 1.00 90.88 89 HIS A O 1
ATOM 693 N N . VAL A 1 90 ? -0.113 -9.217 -1.709 1.00 90.19 90 VAL A N 1
ATOM 694 C CA . VAL A 1 90 ? -0.705 -7.867 -1.794 1.00 90.19 90 VAL A CA 1
ATOM 695 C C . VAL A 1 90 ? -2.220 -7.942 -2.002 1.00 90.19 90 VAL A C 1
ATOM 697 O O . VAL A 1 90 ? -2.983 -7.281 -1.299 1.00 90.19 90 VAL A O 1
ATOM 700 N N . VAL A 1 91 ? -2.695 -8.809 -2.899 1.00 91.12 91 VAL A N 1
ATOM 701 C CA . VAL A 1 91 ? -4.138 -9.026 -3.107 1.00 91.12 91 VAL A CA 1
ATOM 702 C C . VAL A 1 91 ? -4.809 -9.554 -1.836 1.00 91.12 91 VAL A C 1
ATOM 704 O O . VAL A 1 91 ? -5.915 -9.130 -1.488 1.00 91.12 91 VAL A O 1
ATOM 707 N N . SER A 1 92 ? -4.141 -10.452 -1.111 1.00 94.62 92 SER A N 1
ATOM 708 C CA . SER A 1 92 ? -4.634 -10.968 0.170 1.00 94.62 92 SER A CA 1
ATOM 709 C C . SER A 1 92 ? -4.734 -9.866 1.231 1.00 94.62 92 SER A C 1
ATOM 711 O O . SER A 1 92 ? -5.712 -9.832 1.977 1.00 94.62 92 SER A O 1
ATOM 713 N N . LEU A 1 93 ? -3.803 -8.906 1.243 1.00 94.12 93 LEU A N 1
ATOM 714 C CA . LEU A 1 93 ? -3.849 -7.739 2.128 1.00 94.12 93 LEU A CA 1
ATOM 715 C C . LEU A 1 93 ? -5.098 -6.876 1.878 1.00 94.12 93 LEU A C 1
ATOM 717 O O . LEU A 1 93 ? -5.771 -6.483 2.831 1.00 94.12 93 LEU A O 1
ATOM 721 N N . ARG A 1 94 ? -5.485 -6.650 0.612 1.00 94.38 94 ARG A N 1
ATOM 722 C CA . ARG A 1 94 ? -6.747 -5.949 0.290 1.00 94.38 94 ARG A CA 1
ATOM 723 C C . ARG A 1 94 ? -7.963 -6.698 0.818 1.00 94.38 94 ARG A C 1
ATOM 725 O O . ARG A 1 94 ? -8.865 -6.067 1.364 1.00 94.38 94 ARG A O 1
ATOM 732 N N . ARG A 1 95 ? -7.989 -8.027 0.683 1.00 95.06 95 ARG A N 1
ATOM 733 C CA . ARG A 1 95 ? -9.091 -8.856 1.202 1.00 95.06 95 ARG A CA 1
ATOM 734 C C . ARG A 1 95 ? -9.210 -8.730 2.719 1.00 95.06 95 ARG A C 1
ATOM 736 O O . ARG A 1 95 ? -10.319 -8.557 3.215 1.00 95.06 95 ARG A O 1
ATOM 743 N N . LEU A 1 96 ? -8.087 -8.758 3.442 1.00 95.50 96 LEU A N 1
ATOM 744 C CA . LEU A 1 96 ? -8.069 -8.547 4.892 1.00 95.50 96 LEU A CA 1
ATOM 745 C C . LEU 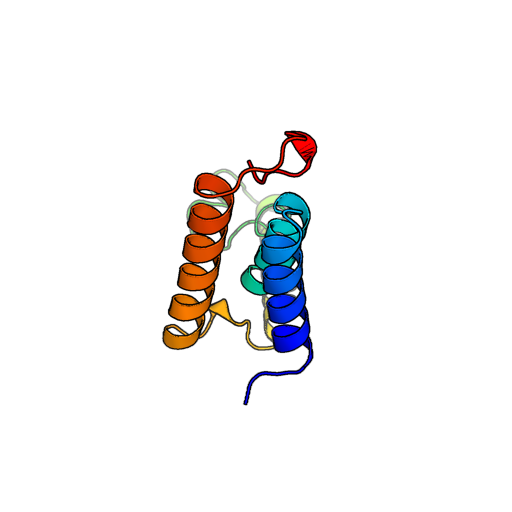A 1 96 ? -8.617 -7.170 5.275 1.00 95.50 96 LEU A C 1
ATOM 747 O O . LEU A 1 96 ? -9.430 -7.086 6.191 1.00 95.50 96 LEU A O 1
ATOM 751 N N . LEU A 1 97 ? -8.246 -6.117 4.542 1.00 94.81 97 LEU A N 1
ATOM 752 C CA . LEU A 1 97 ? -8.764 -4.768 4.770 1.00 94.81 97 LEU A CA 1
ATOM 753 C C . LEU A 1 97 ? -10.279 -4.684 4.560 1.00 94.81 97 LEU A C 1
ATOM 755 O O . LEU A 1 97 ? -10.986 -4.132 5.403 1.00 94.81 97 LEU A O 1
ATOM 759 N N . THR A 1 98 ? -10.795 -5.285 3.486 1.00 95.62 98 THR A N 1
ATOM 760 C CA . THR A 1 98 ? -12.242 -5.361 3.237 1.00 95.62 98 THR A CA 1
ATOM 761 C C . THR A 1 98 ? -12.963 -6.105 4.359 1.00 95.62 98 THR A C 1
ATOM 763 O O . THR A 1 98 ? -13.963 -5.612 4.877 1.00 95.62 98 THR A O 1
ATOM 766 N N . VAL A 1 99 ? -12.446 -7.263 4.782 1.00 96.06 99 VAL A N 1
ATOM 767 C CA . VAL A 1 99 ? -13.029 -8.039 5.887 1.00 96.06 99 VAL A CA 1
ATOM 768 C C . VAL A 1 99 ? -12.998 -7.240 7.191 1.00 96.06 99 VAL A C 1
ATOM 770 O O . VAL A 1 99 ? -14.007 -7.179 7.892 1.00 96.06 99 VAL A O 1
ATOM 773 N N . ALA A 1 100 ? -11.881 -6.581 7.503 1.00 95.19 100 ALA A N 1
ATOM 774 C CA . ALA A 1 100 ? -11.738 -5.778 8.712 1.00 95.19 100 ALA A CA 1
ATOM 775 C C . ALA A 1 100 ? -12.771 -4.644 8.774 1.00 95.19 100 ALA A C 1
ATOM 777 O O . ALA A 1 100 ? -13.403 -4.468 9.816 1.00 95.19 100 ALA A O 1
ATOM 778 N N . GLN A 1 101 ? -12.980 -3.927 7.665 1.00 95.06 101 GLN A N 1
ATOM 779 C CA . GLN A 1 101 ? -13.974 -2.856 7.581 1.00 95.06 101 GLN A CA 1
ATOM 780 C C . GLN A 1 101 ? -15.407 -3.381 7.702 1.00 95.06 101 GLN A C 1
ATOM 782 O O . GLN A 1 101 ? -16.213 -2.775 8.398 1.00 95.06 101 GLN A O 1
ATOM 787 N N . VAL A 1 102 ? -15.736 -4.513 7.071 1.00 95.19 102 VAL A N 1
ATOM 788 C CA . VAL A 1 102 ? -17.077 -5.116 7.179 1.00 95.19 102 VAL A CA 1
ATOM 789 C C . VAL A 1 102 ? -17.364 -5.573 8.611 1.00 95.19 102 VAL A C 1
ATOM 791 O O . VAL A 1 102 ? -18.466 -5.374 9.114 1.00 95.19 102 VAL A O 1
ATOM 794 N N . MET A 1 103 ? -16.376 -6.164 9.287 1.00 95.69 103 MET A N 1
ATOM 795 C CA . MET A 1 103 ? -16.542 -6.650 10.658 1.00 95.69 103 MET A CA 1
ATOM 796 C C . MET A 1 103 ? -16.583 -5.523 11.695 1.00 95.69 103 MET A C 1
ATOM 798 O O . MET A 1 103 ? -17.244 -5.666 12.724 1.00 95.69 103 MET A O 1
ATOM 802 N N . ARG A 1 104 ? -15.835 -4.434 11.481 1.00 94.56 104 ARG A N 1
ATOM 803 C CA . ARG A 1 104 ? -15.699 -3.328 12.443 1.00 94.56 104 ARG A CA 1
ATOM 804 C C . ARG A 1 104 ? -15.692 -1.965 11.743 1.00 94.56 104 ARG A C 1
ATOM 806 O O . ARG A 1 104 ? -14.702 -1.247 11.853 1.00 94.56 104 ARG A O 1
ATOM 813 N N . PRO A 1 105 ? -16.787 -1.570 11.076 1.00 93.25 105 PRO A N 1
ATOM 814 C CA . PRO A 1 105 ? -16.826 -0.311 10.342 1.00 93.25 105 PRO A CA 1
ATOM 815 C C . PRO A 1 105 ? -16.549 0.882 11.262 1.00 93.25 105 PRO A C 1
ATOM 817 O O . PRO A 1 105 ? -16.849 0.856 12.464 1.00 93.25 105 PRO A O 1
ATOM 820 N N . ASN A 1 106 ? -15.975 1.942 10.697 1.00 93.69 106 ASN A N 1
ATOM 821 C CA . ASN A 1 106 ? -15.857 3.207 11.404 1.00 93.69 106 ASN A CA 1
ATOM 822 C C . ASN A 1 106 ? -17.234 3.884 11.471 1.00 93.69 106 ASN A C 1
ATOM 824 O O . ASN A 1 106 ? -18.011 3.814 10.515 1.00 93.69 106 ASN A O 1
ATOM 828 N N . GLN A 1 107 ? -17.535 4.522 12.606 1.00 92.62 107 GLN A N 1
ATOM 829 C CA . GLN A 1 107 ? -18.770 5.288 12.790 1.00 92.62 107 GLN A CA 1
ATOM 830 C C . GLN A 1 107 ? -18.818 6.510 11.873 1.00 92.62 107 GLN A C 1
ATOM 832 O O . GLN A 1 107 ? -19.898 6.891 11.436 1.00 92.62 107 GLN A O 1
ATOM 837 N N . ASP A 1 108 ? -17.657 7.102 11.584 1.00 91.62 108 ASP A N 1
ATOM 838 C CA . ASP A 1 108 ? -17.514 8.161 10.593 1.00 91.62 108 ASP A CA 1
ATOM 839 C C . ASP A 1 108 ? -17.382 7.537 9.190 1.00 91.62 108 ASP A C 1
ATOM 841 O O . ASP A 1 108 ? -16.379 6.868 8.907 1.00 91.62 108 ASP A O 1
ATOM 845 N N . PRO A 1 109 ? -18.357 7.749 8.287 1.00 89.00 109 PRO A N 1
ATOM 846 C CA . PRO A 1 109 ? -18.314 7.194 6.940 1.00 89.00 109 PRO A CA 1
ATOM 847 C C . PRO A 1 109 ? -17.111 7.660 6.116 1.00 89.00 109 PRO A C 1
ATOM 849 O O . PRO A 1 109 ? -16.655 6.906 5.263 1.00 89.00 109 PRO A O 1
ATOM 852 N N . SER A 1 110 ? -16.576 8.860 6.371 1.00 90.19 110 SER A N 1
ATOM 853 C CA . SER A 1 110 ? -15.434 9.406 5.620 1.00 90.19 110 SER A CA 1
ATOM 854 C C . SER A 1 110 ? -14.130 8.640 5.866 1.00 90.19 110 SER A C 1
ATOM 856 O O . SER A 1 110 ? -13.220 8.667 5.039 1.00 90.19 110 SER A O 1
ATOM 858 N N . LYS A 1 111 ? -14.062 7.920 6.991 1.00 90.31 111 LYS A N 1
ATOM 859 C CA . LYS A 1 111 ? -12.920 7.094 7.395 1.00 90.31 111 LYS A CA 1
ATOM 860 C C . LYS A 1 111 ? -13.018 5.661 6.896 1.00 90.31 111 LYS A C 1
ATOM 862 O O . LYS A 1 111 ? -12.044 4.915 6.980 1.00 90.31 111 LYS A O 1
ATOM 867 N N . ASN A 1 112 ? -14.175 5.262 6.374 1.00 90.88 112 ASN A N 1
ATOM 868 C CA . ASN A 1 112 ? -14.327 3.990 5.688 1.00 90.88 112 ASN A CA 1
ATOM 869 C C . ASN A 1 112 ? -13.735 4.097 4.276 1.00 90.88 112 ASN A C 1
ATOM 871 O O . ASN A 1 112 ? -13.813 5.142 3.633 1.00 90.88 112 ASN A O 1
ATOM 875 N N . SER A 1 113 ? -13.133 3.017 3.779 1.00 83.00 113 SER A N 1
ATOM 876 C CA . SER A 1 113 ? -12.767 2.947 2.364 1.00 83.00 113 SER A CA 1
ATOM 877 C C . SER A 1 113 ? -14.020 2.667 1.528 1.00 83.00 113 SER A C 1
ATOM 879 O O . SER A 1 113 ? -14.852 1.847 1.929 1.00 83.00 113 SER A O 1
ATOM 881 N N . GLY A 1 114 ? -14.172 3.392 0.416 1.00 68.81 114 GLY A N 1
ATOM 882 C CA . GLY A 1 114 ? -15.247 3.180 -0.559 1.00 68.81 114 GLY A CA 1
ATOM 883 C C . GLY A 1 114 ? -15.147 1.846 -1.288 1.00 68.81 114 GLY A C 1
ATOM 884 O O . GLY A 1 114 ? -14.016 1.313 -1.427 1.00 68.81 114 GLY A O 1
#

Mean predicted aligned error: 9.38 Å

pLDDT: mean 80.11, std 14.49, range [47.03, 96.25]

Foldseek 3Di:
DDDPLLVVLLVQLVVLLVVQLLQRSVVSLCCQQVPPQDDCVVAQAPPPPRCPPDDDPVSVVRVVRNVVSVVVRVVVDDGLCNDPVSVVVSVVSVVVSVVSCVVPPDPDPVSHDD

Organism: Polarella glacialis (NCBI:txid89957)

InterPro domains:
  IPR039979 Pre-mRNA-splicing factor 18 [PTHR13007] (2-41)

Radius of gyration: 18.06 Å; Cα contacts (8 Å, |Δi|>4): 103; chains: 1; bounding box: 33×29×53 Å

Secondary structure (DSSP, 8-state):
---HHHHHHHHHHHHHHHHT-HHHHHHHHHHHHHTTPPPTTSS--SSTTTTTT--HHHHHHHHHHHHHHHHHHHHT---GGGSHHHHHHHHHHHHHHHHHHHHS--SSGGGS--

Solvent-accessible surface area (backbone atoms only — not comparable to full-atom values): 6500 Å² total; per-residue (Å²): 133,83,55,69,70,61,50,54,31,52,48,45,25,53,50,19,58,72,74,32,34,30,34,59,14,47,52,30,44,47,45,55,63,58,50,93,52,79,56,65,87,89,24,53,50,90,52,86,75,61,59,69,90,56,60,72,68,62,40,54,53,43,51,52,47,25,54,49,49,53,50,54,43,62,70,73,50,90,54,59,62,74,39,72,72,54,30,52,52,56,55,48,51,52,52,52,52,54,51,48,41,73,77,51,60,42,91,53,70,85,32,37,58,131